Protein AF-A0A452J320-F1 (afdb_monomer)

Radius of gyration: 32.19 Å; Cα contacts (8 Å, |Δi|>4): 47; chains: 1; bounding box: 55×78×86 Å

Structure (mmCIF, N/CA/C/O backbone):
data_AF-A0A452J320-F1
#
_entry.id   AF-A0A452J320-F1
#
loop_
_atom_site.group_PDB
_atom_site.id
_atom_site.type_symbol
_atom_site.label_atom_id
_atom_site.label_alt_id
_atom_site.label_comp_id
_atom_site.label_asym_id
_atom_site.label_entity_id
_atom_site.label_seq_id
_atom_site.pdbx_PDB_ins_code
_atom_site.Cartn_x
_atom_site.Cartn_y
_atom_site.Cartn_z
_atom_site.occupancy
_atom_site.B_iso_or_equiv
_atom_site.auth_seq_id
_atom_site.auth_comp_id
_atom_site.auth_asym_id
_atom_site.auth_atom_id
_atom_site.pdbx_PDB_model_num
ATOM 1 N N . LEU A 1 1 ? -10.566 47.430 -45.069 1.00 51.72 1 LEU A N 1
ATOM 2 C CA . LEU A 1 1 ? -10.963 46.054 -44.698 1.00 51.72 1 LEU A CA 1
ATOM 3 C C . LEU A 1 1 ? -10.201 45.084 -45.594 1.00 51.72 1 LEU A C 1
ATOM 5 O O . LEU A 1 1 ? -10.628 44.879 -46.716 1.00 51.72 1 LEU A O 1
ATOM 9 N N . SER A 1 2 ? -9.069 44.558 -45.120 1.00 41.03 2 SER A N 1
ATOM 10 C CA . SER A 1 2 ? -8.363 43.416 -45.727 1.00 41.03 2 SER A CA 1
ATOM 11 C C . SER A 1 2 ? -7.674 42.642 -44.607 1.00 41.03 2 SER A C 1
ATOM 13 O O . SER A 1 2 ? -6.848 43.205 -43.891 1.00 41.03 2 SER A O 1
ATOM 15 N N . PHE A 1 3 ? -8.062 41.381 -44.424 1.00 43.03 3 PHE A N 1
ATOM 16 C CA . PHE A 1 3 ? -7.456 40.449 -43.472 1.00 43.03 3 PHE A CA 1
ATOM 17 C C . PHE A 1 3 ? -6.295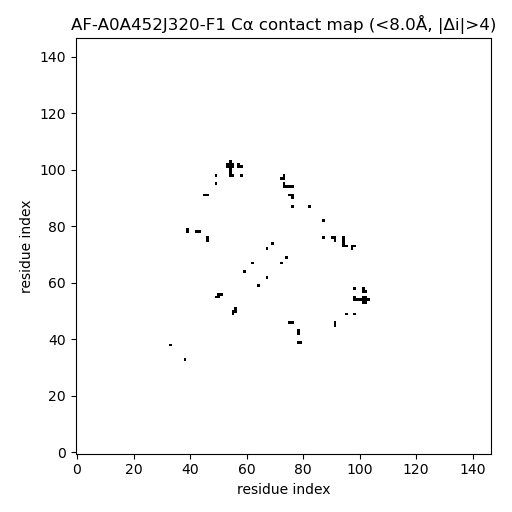 39.708 -44.162 1.00 43.03 3 PHE A C 1
ATOM 19 O O . PHE A 1 3 ? -6.478 39.257 -45.291 1.00 43.03 3 PHE A O 1
ATOM 26 N N . PRO A 1 4 ? -5.113 39.560 -43.535 1.00 53.66 4 PRO A N 1
ATOM 27 C CA . PRO A 1 4 ? -3.950 38.970 -44.184 1.00 53.66 4 PRO A CA 1
ATOM 28 C C . PRO A 1 4 ? -3.879 37.468 -43.884 1.00 53.66 4 PRO A C 1
ATOM 30 O O . PRO A 1 4 ? -3.293 37.064 -42.881 1.00 53.66 4 PRO A O 1
ATOM 33 N N . TRP A 1 5 ? -4.467 36.626 -44.734 1.00 57.16 5 TRP A N 1
ATOM 34 C CA . TRP A 1 5 ? -4.221 35.175 -44.677 1.00 57.16 5 TRP A CA 1
ATOM 35 C C . TRP A 1 5 ? -3.746 34.540 -45.987 1.00 57.16 5 TRP A C 1
ATOM 37 O O . TRP A 1 5 ? -3.511 33.336 -46.013 1.00 57.16 5 TRP A O 1
ATOM 47 N N . ASP A 1 6 ? -3.447 35.316 -47.026 1.00 52.16 6 ASP A N 1
ATOM 48 C CA . ASP A 1 6 ? -2.765 34.771 -48.202 1.00 52.16 6 ASP A CA 1
ATOM 49 C C . ASP A 1 6 ? -1.247 34.774 -48.011 1.00 52.16 6 ASP A C 1
ATOM 51 O O . ASP A 1 6 ? -0.551 35.759 -48.269 1.00 52.16 6 ASP A O 1
ATOM 55 N N . ARG A 1 7 ? -0.713 33.631 -47.567 1.00 57.22 7 ARG A N 1
ATOM 56 C CA . ARG A 1 7 ? 0.706 33.308 -47.742 1.00 57.22 7 ARG A CA 1
ATOM 57 C C . ARG A 1 7 ? 0.831 32.023 -48.564 1.00 57.22 7 ARG A C 1
ATOM 59 O O . ARG A 1 7 ? 0.305 30.994 -48.144 1.00 57.22 7 ARG A O 1
ATOM 66 N N . PRO A 1 8 ? 1.518 32.057 -49.720 1.00 54.44 8 PRO A N 1
ATOM 67 C CA . PRO A 1 8 ? 1.590 30.918 -50.623 1.00 54.44 8 PRO A CA 1
ATOM 68 C C . PRO A 1 8 ? 2.425 29.780 -50.025 1.00 54.44 8 PRO A C 1
ATOM 70 O O . PRO A 1 8 ? 3.441 30.010 -49.361 1.00 54.44 8 PRO A O 1
ATOM 73 N N . LEU A 1 9 ? 2.005 28.544 -50.307 1.00 57.12 9 LEU A N 1
ATOM 74 C CA . LEU A 1 9 ? 2.763 27.318 -50.062 1.00 57.12 9 LEU A CA 1
ATOM 75 C C . LEU A 1 9 ? 4.069 27.359 -50.867 1.00 57.12 9 LEU A C 1
ATOM 77 O O . LEU A 1 9 ? 4.121 26.957 -52.025 1.00 57.12 9 LEU A O 1
ATOM 81 N N . SER A 1 10 ? 5.141 27.856 -50.251 1.00 49.97 10 SER A N 1
ATOM 82 C CA . SER A 1 10 ? 6.493 27.668 -50.767 1.00 49.97 10 SER A CA 1
ATOM 83 C C . SER A 1 10 ? 6.980 26.287 -50.343 1.00 49.97 10 SER A C 1
ATOM 85 O O . SER A 1 10 ? 7.333 26.053 -49.185 1.00 49.97 10 SER A O 1
ATOM 87 N N . SER A 1 11 ? 6.983 25.367 -51.303 1.00 56.69 11 SER A N 1
ATOM 88 C CA . SER A 1 11 ? 7.709 24.104 -51.261 1.00 56.69 11 SER A CA 1
ATOM 89 C C . SER A 1 11 ? 9.206 24.388 -51.119 1.00 56.69 11 SER A C 1
ATOM 91 O O . SER A 1 11 ? 9.932 24.526 -52.105 1.00 56.69 11 SER A O 1
ATOM 93 N N . ARG A 1 12 ? 9.683 24.514 -49.880 1.00 51.91 12 ARG A N 1
ATOM 94 C CA . ARG A 1 12 ? 11.115 24.507 -49.591 1.00 51.91 12 ARG A CA 1
ATOM 95 C C . ARG A 1 12 ? 11.588 23.063 -49.538 1.00 51.91 12 ARG A C 1
ATOM 97 O O . ARG A 1 12 ? 11.373 22.360 -48.554 1.00 51.91 12 ARG A O 1
ATOM 104 N N . SER A 1 13 ? 12.226 22.649 -50.625 1.00 55.50 13 SER A N 1
ATOM 105 C CA . SER A 1 13 ? 13.069 21.463 -50.704 1.00 55.50 13 SER A CA 1
ATOM 106 C C . SER A 1 13 ? 14.034 21.451 -49.517 1.00 55.50 13 SER A C 1
ATOM 108 O O . SER A 1 13 ? 14.820 22.381 -49.328 1.00 55.50 13 SER A O 1
ATOM 110 N N . PHE A 1 14 ? 13.924 20.424 -48.678 1.00 51.84 14 PHE A N 1
ATOM 111 C CA . PHE A 1 14 ? 14.798 20.206 -47.532 1.00 51.84 14 PHE A CA 1
ATOM 112 C C . PHE A 1 14 ? 16.191 19.812 -48.047 1.00 51.84 14 PHE A C 1
ATOM 114 O O . PHE A 1 14 ? 16.370 18.722 -48.585 1.00 51.84 14 PHE A O 1
ATOM 121 N N . SER A 1 15 ? 17.177 20.698 -47.906 1.00 51.97 15 SER A N 1
ATOM 122 C CA . SER A 1 15 ? 18.586 20.382 -48.167 1.00 51.97 15 SER A CA 1
ATOM 123 C C . SER A 1 15 ? 19.130 19.449 -47.070 1.00 51.97 15 SER A C 1
ATOM 125 O O . SER A 1 15 ? 19.045 19.813 -45.893 1.00 51.97 15 SER A O 1
ATOM 127 N N . PRO A 1 16 ? 19.730 18.284 -47.386 1.00 56.00 16 PRO A N 1
ATOM 128 C CA . PRO A 1 16 ? 20.411 17.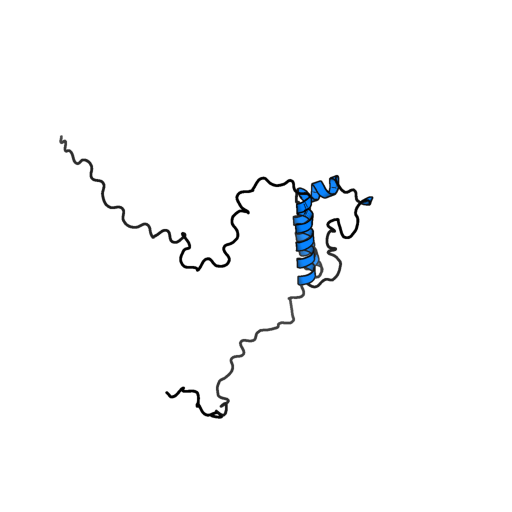463 -46.393 1.00 56.00 16 PRO A CA 1
ATOM 129 C C . PRO A 1 16 ? 21.815 18.040 -46.178 1.00 56.00 16 PRO A C 1
ATOM 131 O O . PRO A 1 16 ? 22.737 17.765 -46.938 1.00 56.00 16 PRO A O 1
ATOM 134 N N . GLY A 1 17 ? 21.964 18.907 -45.176 1.00 58.34 17 GLY A N 1
ATOM 135 C CA . GLY A 1 17 ? 23.232 19.602 -44.913 1.00 58.34 17 GLY A CA 1
ATOM 136 C C . GLY A 1 17 ? 23.511 19.915 -43.445 1.00 58.34 17 GLY A C 1
ATOM 137 O O . GLY A 1 17 ? 24.388 20.720 -43.151 1.00 58.34 17 GLY A O 1
ATOM 138 N N . VAL A 1 18 ? 22.781 19.298 -42.513 1.00 59.62 18 VAL A N 1
ATOM 139 C CA . VAL A 1 18 ? 23.061 19.393 -41.076 1.00 59.62 18 VAL A CA 1
ATOM 140 C C . VAL A 1 18 ? 23.254 17.978 -40.559 1.00 59.62 18 VAL A C 1
ATOM 142 O O . VAL A 1 18 ? 22.322 17.176 -40.583 1.00 59.62 18 VAL A O 1
ATOM 145 N N . ASN A 1 19 ? 24.465 17.670 -40.093 1.00 56.56 19 ASN A N 1
ATOM 146 C CA . ASN A 1 19 ? 24.717 16.460 -39.322 1.00 56.56 19 ASN A CA 1
ATOM 147 C C . ASN A 1 19 ? 23.800 16.490 -38.100 1.00 56.56 19 ASN A C 1
ATOM 149 O O . ASN A 1 19 ? 24.019 17.262 -37.165 1.00 56.56 19 ASN A O 1
ATOM 153 N N . MET A 1 20 ? 22.763 15.654 -38.107 1.00 56.03 20 MET A N 1
ATOM 154 C CA . MET A 1 20 ? 22.029 15.344 -36.893 1.00 56.03 20 MET A CA 1
ATOM 155 C C . MET A 1 20 ? 23.019 14.645 -35.967 1.00 56.03 20 MET A C 1
ATOM 157 O O . MET A 1 20 ? 23.297 13.455 -36.119 1.00 56.03 20 MET A O 1
ATOM 161 N N . VAL A 1 21 ? 23.584 15.392 -35.018 1.00 55.12 21 VAL A N 1
ATOM 162 C CA . VAL A 1 21 ? 24.178 14.786 -33.832 1.00 55.12 21 VAL A CA 1
ATOM 163 C C . VAL A 1 21 ? 23.064 13.957 -33.217 1.00 55.12 21 VAL A C 1
ATOM 165 O O . VAL A 1 21 ? 22.089 14.470 -32.668 1.00 55.12 21 VAL A O 1
ATOM 168 N N . SER A 1 22 ? 23.186 12.647 -33.393 1.00 54.84 22 SER A N 1
ATOM 169 C CA . SER A 1 22 ? 22.411 11.681 -32.650 1.00 54.84 22 SER A CA 1
ATOM 170 C C . SER A 1 22 ? 22.809 11.884 -31.198 1.00 54.84 22 SER A C 1
ATOM 172 O O . SER A 1 22 ? 23.808 11.331 -30.741 1.00 54.84 22 SER A O 1
ATOM 174 N N . VAL A 1 23 ? 22.050 12.699 -30.460 1.00 55.59 23 VAL A N 1
ATOM 175 C CA . VAL A 1 23 ? 22.020 12.577 -29.006 1.00 55.59 23 VAL A CA 1
ATOM 176 C C . VAL A 1 23 ? 21.361 11.228 -28.793 1.00 55.59 23 VAL A C 1
ATOM 178 O O . VAL A 1 23 ? 20.138 11.112 -28.769 1.00 55.59 23 VAL A O 1
ATOM 181 N N . GLY A 1 24 ? 22.179 10.177 -28.828 1.00 50.78 24 GLY A N 1
ATOM 182 C CA . GLY A 1 24 ? 21.734 8.819 -28.643 1.00 50.78 24 GLY A CA 1
ATOM 183 C C . GLY A 1 24 ? 20.988 8.795 -27.327 1.00 50.78 24 GLY A C 1
ATOM 184 O O . GLY A 1 24 ? 21.599 8.825 -26.260 1.00 50.78 24 GLY A O 1
ATOM 185 N N . ILE A 1 25 ? 19.659 8.740 -27.397 1.00 56.66 25 ILE A N 1
ATOM 186 C CA . ILE A 1 25 ? 18.847 8.227 -26.309 1.00 56.66 25 ILE A CA 1
ATOM 187 C C . ILE A 1 25 ? 19.228 6.754 -26.288 1.00 56.66 25 ILE A C 1
ATOM 189 O O . ILE A 1 25 ? 18.606 5.921 -26.946 1.00 56.66 25 ILE A O 1
ATOM 193 N N . GLY A 1 26 ? 20.367 6.475 -25.654 1.00 46.44 26 GLY A N 1
ATOM 194 C CA . GLY A 1 26 ? 20.959 5.166 -25.535 1.00 46.44 26 GLY A CA 1
ATOM 195 C C . GLY A 1 26 ? 19.973 4.312 -24.775 1.00 46.44 26 GLY A C 1
ATOM 196 O O . GLY A 1 26 ? 20.030 4.209 -23.552 1.00 46.44 26 GLY A O 1
ATOM 197 N N . THR A 1 27 ? 19.059 3.688 -25.505 1.00 56.56 27 THR A N 1
ATOM 198 C CA . THR A 1 27 ? 18.314 2.528 -25.059 1.00 56.56 27 THR A CA 1
ATOM 199 C C . THR A 1 27 ? 19.333 1.408 -24.974 1.00 56.56 27 THR A C 1
ATOM 201 O O . THR A 1 27 ? 19.384 0.520 -25.807 1.00 56.56 27 THR A O 1
ATOM 204 N N . ARG A 1 28 ? 20.203 1.479 -23.960 1.00 58.00 28 ARG A N 1
ATOM 205 C CA . ARG A 1 28 ? 20.974 0.338 -23.489 1.00 58.00 28 ARG A CA 1
ATOM 206 C C . ARG A 1 28 ? 19.935 -0.649 -22.958 1.00 58.00 28 ARG A C 1
ATOM 208 O O . ARG A 1 28 ? 19.419 -0.425 -21.857 1.00 58.00 28 ARG A O 1
ATOM 215 N N . PRO A 1 29 ? 19.596 -1.734 -23.673 1.00 57.12 29 PRO A N 1
ATOM 216 C CA . PRO A 1 29 ? 18.698 -2.747 -23.155 1.00 57.12 29 PRO A CA 1
ATOM 217 C C . PRO A 1 29 ? 19.572 -3.672 -22.304 1.00 57.12 29 PRO A C 1
ATOM 219 O O . PRO A 1 29 ? 19.920 -4.767 -22.718 1.00 57.12 29 PRO A O 1
ATOM 222 N N . GLY A 1 30 ? 20.061 -3.167 -21.167 1.00 52.38 30 GLY A N 1
ATOM 223 C CA . GLY A 1 30 ? 21.176 -3.811 -20.464 1.00 52.38 30 GLY A CA 1
ATOM 224 C C . GLY A 1 30 ? 20.958 -4.050 -18.980 1.00 52.38 30 GLY A C 1
ATOM 225 O O . GLY A 1 30 ? 21.182 -5.156 -18.507 1.00 52.38 30 GLY A O 1
ATOM 226 N N . LEU A 1 31 ? 20.527 -3.038 -18.221 1.00 53.97 31 LEU A N 1
ATOM 227 C CA . LEU A 1 31 ? 20.591 -3.101 -16.750 1.00 53.97 31 LEU A CA 1
ATOM 228 C C . LEU A 1 31 ? 19.345 -2.571 -16.014 1.00 53.97 31 LEU A C 1
ATOM 230 O O . LEU A 1 31 ? 19.371 -2.400 -14.802 1.00 53.97 31 LEU A O 1
ATOM 234 N N . ALA A 1 32 ? 18.226 -2.337 -16.705 1.00 51.09 32 ALA A N 1
ATOM 235 C CA . ALA A 1 32 ? 17.007 -1.800 -16.079 1.00 51.09 32 ALA A CA 1
ATOM 236 C C . ALA A 1 32 ? 15.918 -2.851 -15.787 1.00 51.09 32 ALA A C 1
ATOM 238 O O . ALA A 1 32 ? 14.792 -2.502 -15.431 1.00 51.09 32 ALA A O 1
ATOM 239 N N . ARG A 1 33 ? 16.228 -4.149 -15.900 1.00 57.75 33 ARG A N 1
ATOM 240 C CA . ARG A 1 33 ? 15.400 -5.195 -15.289 1.00 57.75 33 ARG A CA 1
ATOM 241 C C . ARG A 1 33 ? 15.842 -5.308 -13.839 1.00 57.75 33 ARG A C 1
ATOM 243 O O . ARG A 1 33 ? 16.691 -6.136 -13.534 1.00 57.75 33 ARG A O 1
ATOM 250 N N . GLY A 1 34 ? 15.330 -4.434 -12.967 1.00 59.69 34 GLY A N 1
ATOM 251 C CA . GLY A 1 34 ? 15.489 -4.630 -11.524 1.00 59.69 34 GLY A CA 1
ATOM 252 C C . GLY A 1 34 ? 15.184 -6.095 -11.225 1.00 59.69 34 GLY A C 1
ATOM 253 O O . GLY A 1 34 ? 14.142 -6.590 -11.660 1.00 59.69 34 GLY A O 1
ATOM 254 N N . THR A 1 35 ? 16.135 -6.803 -10.615 1.00 74.75 35 THR A N 1
ATOM 255 C CA . THR A 1 35 ? 15.983 -8.230 -10.326 1.00 74.75 35 THR A CA 1
ATOM 256 C C . THR A 1 35 ? 14.671 -8.444 -9.584 1.00 74.75 35 THR A C 1
ATOM 258 O O . THR A 1 35 ? 14.231 -7.562 -8.834 1.00 74.75 35 THR A O 1
ATOM 261 N N . ASP A 1 36 ? 14.027 -9.592 -9.789 1.00 84.81 36 ASP A N 1
ATOM 262 C CA . ASP A 1 36 ? 12.746 -9.876 -9.137 1.00 84.81 36 ASP A CA 1
ATOM 263 C C . ASP A 1 36 ? 12.831 -9.661 -7.616 1.00 84.81 36 ASP A C 1
ATOM 265 O O . ASP A 1 36 ? 11.914 -9.090 -7.028 1.00 84.81 36 ASP A O 1
ATOM 269 N N . GLU A 1 37 ? 13.988 -9.947 -7.014 1.00 91.50 37 GLU A N 1
ATOM 270 C CA . GLU A 1 37 ? 14.282 -9.651 -5.612 1.00 91.50 37 GLU A CA 1
ATOM 271 C C . GLU A 1 37 ? 14.226 -8.149 -5.281 1.00 91.50 37 GLU A C 1
ATOM 273 O O . GLU A 1 37 ? 13.483 -7.740 -4.392 1.00 91.50 37 GLU A O 1
ATOM 278 N N . THR A 1 38 ? 14.921 -7.279 -6.025 1.00 91.25 38 THR A N 1
ATOM 279 C CA . THR A 1 38 ? 14.869 -5.819 -5.781 1.00 91.25 38 THR A CA 1
ATOM 280 C C . THR A 1 38 ? 13.449 -5.256 -5.900 1.00 91.25 38 THR A C 1
ATOM 282 O O . THR A 1 38 ? 13.060 -4.345 -5.160 1.00 91.25 38 THR A O 1
ATOM 285 N N . ILE A 1 39 ? 12.638 -5.818 -6.804 1.00 91.75 39 ILE A N 1
ATOM 286 C CA . ILE A 1 39 ? 11.227 -5.457 -6.943 1.00 91.75 39 ILE A CA 1
ATOM 287 C C . ILE A 1 39 ? 10.455 -5.902 -5.701 1.00 91.75 39 ILE A C 1
ATOM 289 O O . ILE A 1 39 ? 9.708 -5.094 -5.145 1.00 91.75 39 ILE A O 1
ATOM 293 N N . LEU A 1 40 ? 10.634 -7.144 -5.248 1.00 94.44 40 LEU A N 1
ATOM 294 C CA . LEU A 1 40 ? 9.978 -7.679 -4.054 1.00 94.44 40 LEU A CA 1
ATOM 295 C C . LEU A 1 40 ? 10.342 -6.892 -2.795 1.00 94.44 40 LEU A C 1
ATOM 297 O O . LEU A 1 40 ? 9.436 -6.555 -2.033 1.00 94.44 40 LEU A O 1
ATOM 301 N N . GLN A 1 41 ? 11.610 -6.521 -2.619 1.00 95.62 41 GLN A N 1
ATOM 302 C CA . GLN A 1 41 ? 12.076 -5.698 -1.501 1.00 95.62 41 GLN A CA 1
ATOM 303 C C . GLN A 1 41 ? 11.398 -4.324 -1.491 1.00 95.62 41 GLN A C 1
ATOM 305 O O . GLN A 1 41 ? 10.816 -3.904 -0.489 1.00 95.62 41 GLN A O 1
ATOM 310 N N . ARG A 1 42 ? 11.357 -3.639 -2.642 1.00 95.69 42 ARG A N 1
ATOM 311 C CA . ARG A 1 42 ? 10.656 -2.350 -2.759 1.00 95.69 42 ARG A CA 1
ATOM 312 C C . ARG A 1 42 ? 9.158 -2.481 -2.470 1.00 95.69 42 ARG A C 1
ATOM 314 O O . ARG A 1 42 ? 8.579 -1.617 -1.814 1.00 95.69 42 ARG A O 1
ATOM 321 N N . ARG A 1 43 ? 8.520 -3.537 -2.984 1.00 96.25 43 ARG A N 1
ATOM 322 C CA . ARG A 1 43 ? 7.094 -3.820 -2.754 1.00 96.25 43 ARG A CA 1
ATOM 323 C C . ARG A 1 43 ? 6.812 -4.108 -1.284 1.00 96.25 43 ARG A C 1
ATOM 325 O O . ARG A 1 43 ? 5.835 -3.591 -0.753 1.00 96.25 43 ARG A O 1
ATOM 332 N N . GLN A 1 44 ? 7.672 -4.887 -0.634 1.00 96.50 44 GLN A N 1
ATOM 333 C CA . GLN A 1 44 ? 7.572 -5.198 0.787 1.00 96.50 44 GLN A CA 1
ATOM 334 C C . GLN A 1 44 ? 7.657 -3.923 1.624 1.00 96.50 44 GLN A C 1
ATOM 336 O O . GLN A 1 44 ? 6.729 -3.648 2.371 1.00 96.50 44 GLN A O 1
ATOM 341 N N . LYS A 1 45 ? 8.656 -3.071 1.377 1.00 96.94 45 LYS A N 1
ATOM 342 C CA . LYS A 1 45 ? 8.801 -1.778 2.059 1.00 96.94 45 LYS A CA 1
ATOM 343 C C . LYS A 1 45 ? 7.547 -0.899 1.954 1.00 96.94 45 LYS A C 1
ATOM 345 O O . LYS A 1 45 ? 7.143 -0.261 2.919 1.00 96.94 45 LYS A O 1
ATOM 350 N N . GLN A 1 46 ? 6.885 -0.884 0.795 1.00 96.88 46 GLN A N 1
ATOM 351 C CA . GLN A 1 46 ? 5.618 -0.160 0.624 1.00 96.88 46 GLN A CA 1
ATOM 352 C C . GLN A 1 46 ? 4.445 -0.784 1.392 1.00 96.88 46 GLN A C 1
ATOM 354 O O . GLN A 1 46 ? 3.571 -0.052 1.857 1.00 96.88 46 GLN A O 1
ATOM 359 N N . ILE A 1 47 ? 4.413 -2.114 1.517 1.00 97.06 47 ILE A N 1
ATOM 360 C CA . ILE A 1 47 ? 3.457 -2.804 2.387 1.00 97.06 47 ILE A CA 1
ATOM 361 C C . ILE A 1 47 ? 3.743 -2.446 3.846 1.00 97.06 47 ILE A C 1
ATOM 363 O O . ILE A 1 47 ? 2.812 -2.116 4.572 1.00 97.06 47 ILE A O 1
ATOM 367 N N . ASP A 1 48 ? 5.004 -2.461 4.268 1.00 96.94 48 ASP A N 1
ATOM 368 C CA . ASP A 1 48 ? 5.394 -2.178 5.651 1.00 96.94 48 ASP A CA 1
ATOM 369 C C . ASP A 1 48 ? 4.971 -0.770 6.069 1.00 96.94 48 ASP A C 1
ATOM 371 O O . ASP A 1 48 ? 4.387 -0.598 7.135 1.00 96.94 48 ASP A O 1
ATOM 375 N N . TYR A 1 49 ? 5.120 0.219 5.182 1.00 95.06 49 TYR A N 1
ATOM 376 C CA . TYR A 1 49 ? 4.609 1.571 5.421 1.00 95.06 49 TYR A CA 1
ATOM 377 C C . TYR A 1 49 ? 3.100 1.642 5.644 1.00 95.06 49 TYR A C 1
ATOM 379 O O . TYR A 1 49 ? 2.649 2.468 6.426 1.00 95.06 49 TYR A O 1
ATOM 387 N N . GLY A 1 50 ? 2.311 0.807 4.965 1.00 94.38 50 GLY A N 1
ATOM 388 C CA . GLY A 1 50 ? 0.869 0.747 5.211 1.00 94.38 50 GLY A CA 1
ATOM 389 C C . GLY A 1 50 ? 0.511 -0.052 6.462 1.00 94.38 50 GLY A C 1
ATOM 390 O O . GLY A 1 50 ? -0.480 0.249 7.107 1.00 94.38 50 GLY A O 1
ATOM 391 N N . LYS A 1 51 ? 1.307 -1.063 6.822 1.00 94.50 51 LYS A N 1
ATOM 392 C CA . LYS A 1 51 ? 1.062 -1.887 8.015 1.00 94.50 51 LYS A CA 1
ATOM 393 C C . LYS A 1 51 ? 1.479 -1.212 9.317 1.00 94.50 51 LYS A C 1
ATOM 395 O O . LYS A 1 51 ? 0.953 -1.566 10.364 1.00 94.50 51 LYS A O 1
ATOM 400 N N . ASN A 1 52 ? 2.417 -0.272 9.249 1.00 93.88 52 ASN A N 1
ATOM 401 C CA . ASN A 1 52 ? 2.888 0.491 10.400 1.00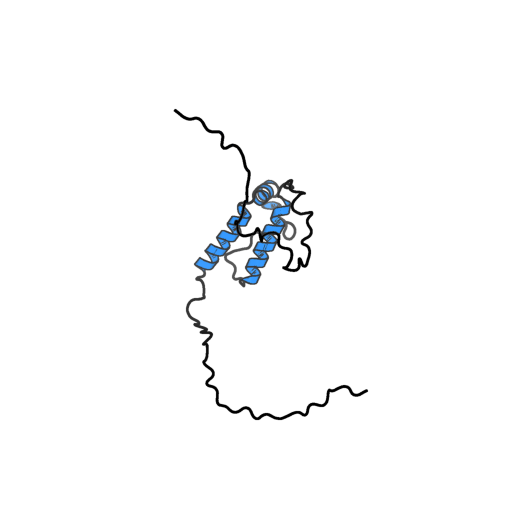 93.88 52 ASN A CA 1
ATOM 402 C C . ASN A 1 52 ? 1.973 1.684 10.754 1.00 93.88 52 ASN A C 1
ATOM 404 O O . ASN A 1 52 ? 2.381 2.570 11.496 1.00 93.88 52 ASN A O 1
ATOM 408 N N . THR A 1 53 ? 0.759 1.760 10.198 1.00 92.25 53 THR A N 1
ATOM 409 C CA . THR A 1 53 ? -0.216 2.797 10.562 1.00 92.25 53 THR A CA 1
ATOM 410 C C . THR A 1 53 ? -1.119 2.325 11.702 1.00 92.25 53 THR A C 1
ATOM 412 O O . THR A 1 53 ? -1.422 1.134 11.817 1.00 92.25 53 THR A O 1
ATOM 415 N N . VAL A 1 54 ? -1.591 3.265 12.527 1.00 91.12 54 VAL A N 1
ATOM 416 C CA . VAL A 1 54 ? -2.547 2.993 13.618 1.00 91.12 54 VAL A CA 1
ATOM 417 C C . VAL A 1 54 ? -3.838 2.376 13.065 1.00 91.12 54 VAL A C 1
ATOM 419 O O . VAL A 1 54 ? -4.324 1.376 13.587 1.00 91.12 54 VAL A O 1
ATOM 422 N N . GLY A 1 55 ? -4.332 2.870 11.932 1.00 90.62 55 GLY A N 1
ATOM 423 C CA . GLY A 1 55 ? -5.533 2.362 11.276 1.00 90.62 55 GLY A CA 1
ATOM 424 C C . GLY A 1 55 ? -5.403 0.915 10.822 1.00 90.62 55 GLY A C 1
ATOM 425 O O . GLY A 1 55 ? -6.373 0.164 10.888 1.00 90.62 55 GLY A O 1
ATOM 426 N N . TYR A 1 56 ? -4.202 0.458 10.444 1.00 92.19 56 TYR A N 1
ATOM 427 C CA . TYR A 1 56 ? -3.986 -0.963 10.163 1.00 92.19 56 TYR A CA 1
ATOM 428 C C . TYR A 1 56 ? -4.082 -1.820 11.431 1.00 92.19 56 TYR A C 1
ATOM 430 O O . TYR A 1 56 ? -4.641 -2.917 11.385 1.00 92.19 56 TYR A O 1
ATOM 438 N N . GLN A 1 57 ? -3.581 -1.330 12.567 1.00 92.06 57 GLN A N 1
ATOM 439 C CA . GLN A 1 57 ? -3.677 -2.030 13.852 1.00 92.06 57 GLN A CA 1
ATOM 440 C C . GLN A 1 57 ? -5.137 -2.135 14.314 1.00 92.06 57 GLN A C 1
ATOM 442 O O . GLN A 1 57 ? -5.602 -3.235 14.616 1.00 92.06 57 GLN A O 1
ATOM 447 N N . HIS A 1 58 ? -5.888 -1.031 14.265 1.00 90.38 58 HIS A N 1
ATOM 448 C CA . HIS A 1 58 ? -7.322 -1.020 14.564 1.00 90.38 58 HIS A CA 1
ATOM 449 C C . HIS A 1 58 ? -8.117 -1.919 13.617 1.00 90.38 58 HIS A C 1
ATOM 451 O O . HIS A 1 58 ? -8.971 -2.681 14.064 1.00 90.38 58 HIS A O 1
ATOM 457 N N . PHE A 1 59 ? -7.799 -1.907 12.320 1.00 89.88 59 PHE A N 1
ATOM 458 C CA . PHE A 1 59 ? -8.417 -2.808 11.350 1.00 89.88 59 PHE A CA 1
ATOM 459 C C . PHE A 1 59 ? -8.216 -4.285 11.727 1.00 89.88 59 PHE A C 1
ATOM 461 O O . PHE A 1 59 ? -9.150 -5.081 11.624 1.00 89.88 59 PHE A O 1
ATOM 468 N N . LEU A 1 60 ? -7.019 -4.671 12.186 1.00 90.88 60 LEU A N 1
ATOM 469 C CA . LEU A 1 60 ? -6.759 -6.044 12.629 1.00 90.88 60 LEU A CA 1
ATOM 470 C C . LEU A 1 60 ? -7.559 -6.427 13.880 1.00 90.88 60 LEU A C 1
ATOM 472 O O . LEU A 1 60 ? -7.977 -7.580 13.974 1.00 90.88 60 LEU A O 1
ATOM 476 N N . GLN A 1 61 ? -7.754 -5.487 14.808 1.00 89.50 61 GLN A N 1
ATOM 477 C CA . GLN A 1 61 ? -8.509 -5.697 16.047 1.00 89.50 61 GLN A CA 1
ATOM 478 C C . GLN A 1 61 ? -10.021 -5.773 15.795 1.00 89.50 61 GLN A C 1
ATOM 480 O O . GLN A 1 61 ? -10.684 -6.660 16.321 1.00 89.50 61 GLN A O 1
ATOM 485 N N . GLN A 1 62 ? -10.561 -4.875 14.966 1.00 87.00 62 GLN A N 1
ATOM 486 C CA . GLN A 1 62 ? -11.998 -4.787 14.686 1.00 87.00 62 GLN A CA 1
ATOM 487 C C . GLN A 1 62 ? -12.478 -5.845 13.688 1.00 87.00 62 GLN A C 1
ATOM 489 O O . GLN A 1 62 ? -13.625 -6.279 13.761 1.00 87.00 62 GLN A O 1
ATOM 494 N N . VAL A 1 63 ? -11.623 -6.263 12.744 1.00 87.81 63 VAL A N 1
ATOM 495 C CA . VAL A 1 63 ? -11.994 -7.203 11.675 1.00 87.81 63 VAL A CA 1
ATOM 496 C C . VAL A 1 63 ? -11.122 -8.470 11.731 1.00 87.81 63 VAL A C 1
ATOM 498 O O . VAL A 1 63 ? -10.068 -8.561 11.065 1.00 87.81 63 VAL A O 1
ATOM 501 N N . PRO A 1 64 ? -11.572 -9.500 12.481 1.00 87.62 64 PRO A N 1
ATOM 502 C CA . PRO A 1 64 ? -10.952 -10.820 12.494 1.00 87.62 64 PRO A CA 1
ATOM 503 C C . PRO A 1 64 ? -10.822 -11.392 11.082 1.00 87.62 64 PRO A C 1
ATOM 505 O O . PRO A 1 64 ? -11.652 -11.133 10.212 1.00 87.62 64 PRO A O 1
ATOM 508 N N . LYS 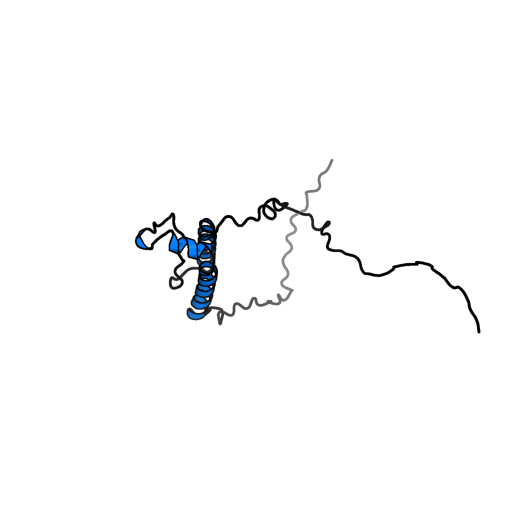A 1 65 ? -9.793 -12.213 10.836 1.00 83.44 65 LYS A N 1
ATOM 509 C CA . LYS A 1 65 ? -9.507 -12.762 9.495 1.00 83.44 65 LYS A CA 1
ATOM 510 C C . LYS A 1 65 ? -10.709 -13.465 8.852 1.00 83.44 65 LYS A C 1
ATOM 512 O O . LYS A 1 65 ? -10.888 -13.321 7.648 1.00 83.44 65 LYS A O 1
ATOM 517 N N . ALA A 1 66 ? -11.512 -14.175 9.642 1.00 83.56 66 ALA A N 1
ATOM 518 C CA . ALA A 1 66 ? -12.677 -14.917 9.163 1.00 83.56 66 ALA A CA 1
ATOM 519 C C . ALA A 1 66 ? -13.835 -14.010 8.705 1.00 83.56 66 ALA A C 1
ATOM 521 O O . ALA A 1 66 ? -14.601 -14.397 7.832 1.00 83.56 66 ALA A O 1
ATOM 522 N N . ALA A 1 67 ? -13.936 -12.793 9.246 1.00 83.12 67 ALA A N 1
ATOM 523 C CA . ALA A 1 67 ? -15.004 -11.842 8.932 1.00 83.12 67 ALA A CA 1
ATOM 524 C C . ALA A 1 67 ? -14.671 -10.922 7.740 1.00 83.12 67 ALA A C 1
ATOM 526 O O . ALA A 1 67 ? -15.474 -10.074 7.362 1.00 83.12 67 ALA A O 1
ATOM 527 N N . ARG A 1 68 ? -13.480 -11.054 7.137 1.00 89.12 68 ARG A N 1
ATOM 528 C CA . ARG A 1 68 ? -13.023 -10.156 6.065 1.00 89.12 68 ARG A CA 1
ATOM 529 C C . ARG A 1 68 ? -13.718 -10.469 4.746 1.00 89.12 68 ARG A C 1
ATOM 531 O O . ARG A 1 68 ? -13.318 -11.371 4.017 1.00 89.12 68 ARG A O 1
ATOM 538 N N . GLN A 1 69 ? -14.696 -9.646 4.404 1.00 84.44 69 GLN A N 1
ATOM 539 C CA . GLN A 1 69 ? -15.365 -9.647 3.107 1.00 84.44 69 GLN A CA 1
ATOM 540 C C . GLN A 1 69 ? -14.572 -8.919 1.995 1.00 84.44 69 GLN A C 1
ATOM 542 O O . GLN A 1 69 ? -14.060 -7.808 2.202 1.00 84.44 69 GLN A O 1
ATOM 547 N N . PRO A 1 70 ? -14.474 -9.507 0.787 1.00 81.75 70 PRO A N 1
ATOM 548 C CA . PRO A 1 70 ? -13.899 -8.837 -0.374 1.00 81.75 70 PRO A CA 1
ATOM 549 C C . PRO A 1 70 ? -14.797 -7.675 -0.828 1.00 81.75 70 PRO A C 1
ATOM 551 O O . PRO A 1 70 ? -16.012 -7.805 -0.878 1.00 81.75 70 PRO A O 1
ATOM 554 N N . GLY A 1 71 ? -14.193 -6.538 -1.176 1.00 80.94 71 GLY A N 1
ATOM 555 C CA . GLY A 1 71 ? -14.904 -5.344 -1.660 1.00 80.94 71 GLY A CA 1
ATOM 556 C C . GLY A 1 71 ? -15.122 -4.271 -0.593 1.00 80.94 71 GLY A C 1
ATOM 557 O O . GLY A 1 71 ? -15.051 -3.091 -0.917 1.00 80.94 71 GLY A O 1
ATOM 558 N N . ILE A 1 72 ? -15.278 -4.667 0.673 1.00 82.44 72 ILE A N 1
ATOM 559 C CA . ILE A 1 72 ? -15.456 -3.735 1.799 1.00 82.44 72 ILE A CA 1
ATOM 560 C C . ILE A 1 72 ? -14.131 -3.518 2.537 1.00 82.44 72 ILE A C 1
ATOM 562 O O . ILE A 1 72 ? -13.747 -2.386 2.826 1.00 82.44 72 ILE A O 1
ATOM 566 N N . HIS A 1 73 ? -13.394 -4.597 2.820 1.00 87.94 73 HIS A N 1
ATOM 567 C CA . HIS A 1 73 ? -12.186 -4.504 3.638 1.00 87.94 73 HIS A CA 1
ATOM 568 C C . HIS A 1 73 ? -10.905 -4.314 2.811 1.00 87.94 73 HIS A C 1
ATOM 570 O O . HIS A 1 73 ? -10.730 -4.950 1.762 1.00 87.94 73 HIS A O 1
ATOM 576 N N . PRO A 1 74 ? -9.952 -3.497 3.302 1.00 90.62 74 PRO A N 1
ATOM 577 C CA . PRO A 1 74 ? -8.675 -3.266 2.652 1.00 90.62 74 PRO A CA 1
ATOM 578 C C . PRO A 1 74 ? -7.879 -4.566 2.595 1.00 90.62 74 PRO A C 1
ATOM 580 O O . PRO A 1 74 ? -7.519 -5.162 3.611 1.00 90.62 74 PRO A O 1
ATOM 583 N N . ARG A 1 75 ? -7.549 -4.992 1.377 1.00 90.44 75 ARG A N 1
ATOM 584 C CA . ARG A 1 75 ? -6.734 -6.181 1.140 1.00 90.44 75 ARG A CA 1
ATOM 585 C C . ARG A 1 75 ? -5.324 -5.788 0.737 1.00 90.44 75 ARG A C 1
ATOM 587 O O . ARG A 1 75 ? -5.123 -5.075 -0.242 1.00 90.44 75 ARG A O 1
ATOM 594 N N . THR A 1 76 ? -4.349 -6.310 1.472 1.00 93.62 76 THR A N 1
ATOM 595 C CA . THR A 1 76 ? -2.932 -6.087 1.186 1.00 93.62 76 THR A CA 1
ATOM 596 C C . THR A 1 76 ? -2.583 -6.607 -0.216 1.00 93.62 76 THR A C 1
ATOM 598 O O . THR A 1 76 ? -2.848 -7.780 -0.510 1.00 93.62 76 THR A O 1
ATOM 601 N N . PRO A 1 77 ? -1.980 -5.779 -1.089 1.00 93.88 77 PRO A N 1
ATOM 602 C CA . PRO A 1 77 ? -1.543 -6.212 -2.412 1.00 93.88 77 PRO A CA 1
ATOM 603 C C . PRO A 1 77 ? -0.521 -7.355 -2.329 1.00 93.88 77 PRO A C 1
ATOM 605 O O . PRO A 1 77 ? 0.405 -7.327 -1.518 1.00 93.88 77 PRO A O 1
ATOM 608 N N . ASN A 1 78 ? -0.661 -8.370 -3.184 1.00 94.19 78 ASN A N 1
ATOM 609 C CA . ASN A 1 78 ? 0.256 -9.513 -3.197 1.00 94.19 78 ASN A CA 1
ATOM 610 C C . ASN A 1 78 ? 1.566 -9.155 -3.923 1.00 94.19 78 ASN A C 1
ATOM 612 O O . ASN A 1 78 ? 1.574 -9.022 -5.147 1.00 94.19 78 ASN A O 1
ATOM 616 N N . LYS A 1 79 ? 2.681 -9.044 -3.188 1.00 92.88 79 LYS A N 1
ATOM 617 C CA . LYS A 1 79 ? 3.991 -8.676 -3.754 1.00 92.88 79 LYS A CA 1
ATOM 618 C C . LYS A 1 79 ? 4.562 -9.690 -4.754 1.00 92.88 79 LYS A C 1
ATOM 620 O O . LYS A 1 79 ? 5.287 -9.265 -5.650 1.00 92.88 79 LYS A O 1
ATOM 625 N N . TYR A 1 80 ? 4.213 -10.974 -4.641 1.00 91.81 80 TYR A N 1
ATOM 626 C CA . TYR A 1 80 ? 4.753 -12.060 -5.473 1.00 91.81 80 TYR A CA 1
ATOM 627 C C . TYR A 1 80 ? 4.113 -12.135 -6.860 1.00 91.81 80 TYR A C 1
ATOM 629 O O . TYR A 1 80 ? 4.702 -12.669 -7.797 1.00 91.81 80 TYR A O 1
ATOM 637 N N . LYS A 1 81 ? 2.910 -11.573 -7.025 1.00 92.81 81 LYS A N 1
ATOM 638 C CA . LYS A 1 81 ? 2.229 -11.572 -8.319 1.00 92.81 81 LYS A CA 1
ATOM 639 C C . LYS A 1 81 ? 2.898 -10.582 -9.276 1.00 92.81 81 LYS A C 1
ATOM 641 O O . LYS A 1 81 ? 3.247 -9.454 -8.907 1.00 92.81 81 LYS A O 1
ATOM 646 N N . LYS A 1 82 ? 3.074 -10.990 -10.534 1.00 92.38 82 LYS A N 1
ATOM 647 C CA . LYS A 1 82 ? 3.576 -10.105 -11.589 1.00 92.38 82 LYS A CA 1
ATOM 648 C C . LYS A 1 82 ? 2.513 -9.039 -11.879 1.00 92.38 82 LYS A C 1
ATOM 650 O O . LYS A 1 82 ? 1.359 -9.343 -12.161 1.00 92.38 82 LYS A O 1
ATOM 655 N N . TYR A 1 83 ? 2.925 -7.781 -11.772 1.00 92.75 83 TYR A N 1
ATOM 656 C CA . TYR A 1 83 ? 2.109 -6.598 -12.038 1.00 92.75 83 TYR A 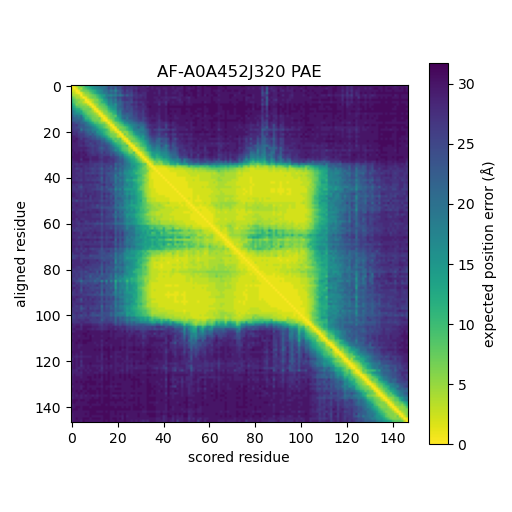CA 1
ATOM 657 C C . TYR A 1 83 ? 2.971 -5.579 -12.768 1.00 92.75 83 TYR A C 1
ATOM 659 O O . TYR A 1 83 ? 4.169 -5.476 -12.482 1.00 92.75 83 TYR A O 1
ATOM 667 N N . SER A 1 84 ? 2.354 -4.771 -13.631 1.00 93.75 84 SER A N 1
ATOM 668 C CA . SER A 1 84 ? 3.006 -3.565 -14.137 1.00 93.75 84 SER A CA 1
ATOM 669 C C . SER A 1 84 ? 3.311 -2.607 -12.982 1.00 93.75 84 SER A C 1
ATOM 671 O O . SER A 1 84 ? 2.639 -2.613 -11.944 1.00 93.75 84 SER A O 1
ATOM 673 N N 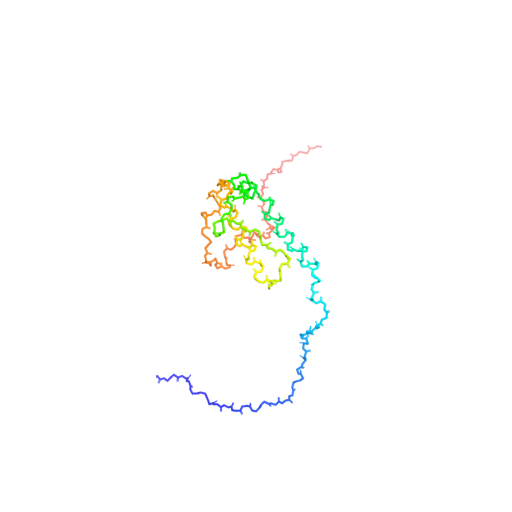. ARG A 1 85 ? 4.319 -1.744 -13.160 1.00 92.88 85 ARG A N 1
ATOM 674 C CA . ARG A 1 85 ? 4.688 -0.754 -12.138 1.00 92.88 85 ARG A CA 1
ATOM 675 C C . ARG A 1 85 ? 3.494 0.115 -11.726 1.00 92.88 85 ARG A C 1
ATOM 677 O O . ARG A 1 85 ? 3.263 0.309 -10.539 1.00 92.88 85 ARG A O 1
ATOM 684 N N . ARG A 1 86 ? 2.719 0.590 -12.706 1.00 95.44 86 ARG A N 1
ATOM 685 C CA . ARG A 1 86 ? 1.561 1.467 -12.482 1.00 95.44 86 ARG A CA 1
ATOM 686 C C . ARG A 1 86 ? 0.400 0.751 -11.795 1.00 95.44 86 ARG A C 1
ATOM 688 O O . ARG A 1 86 ? -0.207 1.326 -10.899 1.00 95.44 86 ARG A O 1
ATOM 695 N N . SER A 1 87 ? 0.131 -0.505 -12.157 1.00 96.06 87 SER A N 1
ATOM 696 C CA . SER A 1 87 ? -0.902 -1.311 -11.494 1.00 96.06 87 SER A CA 1
ATOM 697 C C . SER A 1 87 ? -0.575 -1.527 -10.016 1.00 96.06 87 SER A C 1
ATOM 699 O O . SER A 1 87 ? -1.442 -1.364 -9.160 1.00 96.06 87 SER A O 1
ATOM 701 N N . TRP A 1 88 ? 0.686 -1.840 -9.709 1.00 96.38 88 TRP A N 1
ATOM 702 C CA . TRP A 1 88 ? 1.137 -2.011 -8.332 1.00 96.38 88 TRP A CA 1
ATOM 703 C C . TRP A 1 88 ? 0.991 -0.724 -7.511 1.00 96.38 88 TRP A C 1
ATOM 705 O O . TRP A 1 88 ? 0.370 -0.739 -6.449 1.00 96.38 88 TRP A O 1
ATOM 715 N N . ASP A 1 89 ? 1.514 0.395 -8.022 1.00 95.69 89 ASP A N 1
ATOM 716 C CA . ASP A 1 89 ? 1.457 1.682 -7.322 1.00 95.69 89 ASP A CA 1
ATOM 717 C C . ASP A 1 89 ? -0.003 2.096 -7.041 1.00 95.69 89 ASP A C 1
ATOM 719 O O . ASP A 1 89 ? -0.315 2.585 -5.952 1.00 95.69 89 ASP A O 1
ATOM 723 N N . MET A 1 90 ? -0.919 1.835 -7.984 1.00 96.44 90 MET A N 1
ATOM 724 C CA . MET A 1 90 ? -2.346 2.096 -7.793 1.00 96.44 90 MET A CA 1
ATOM 725 C C . MET A 1 90 ? -2.983 1.218 -6.717 1.00 96.44 90 MET A C 1
ATOM 727 O O . MET A 1 90 ? -3.711 1.738 -5.870 1.00 96.44 90 MET A O 1
ATOM 731 N N . GLN A 1 91 ? -2.688 -0.083 -6.699 1.00 96.44 91 GLN A N 1
ATOM 732 C CA . GLN A 1 91 ? -3.186 -0.987 -5.658 1.00 96.44 91 GLN A CA 1
ATOM 733 C C . GLN A 1 91 ? -2.717 -0.544 -4.267 1.00 96.44 91 GLN A C 1
ATOM 735 O O . GLN A 1 91 ? -3.522 -0.459 -3.345 1.00 96.44 91 GLN A O 1
ATOM 740 N N . VAL A 1 92 ? -1.437 -0.182 -4.123 1.00 96.50 92 VAL A N 1
ATOM 741 C CA . VAL A 1 92 ? -0.883 0.325 -2.857 1.00 96.50 92 VAL A CA 1
ATOM 742 C C . VAL A 1 92 ? -1.539 1.645 -2.443 1.00 96.50 92 VAL A C 1
ATOM 744 O O . VAL A 1 92 ? -1.802 1.853 -1.258 1.00 96.50 92 VAL A O 1
ATOM 747 N N . LYS A 1 93 ? -1.811 2.548 -3.394 1.00 95.44 93 LYS A N 1
ATOM 748 C CA . LYS A 1 93 ? -2.494 3.821 -3.123 1.00 95.44 93 LYS A CA 1
ATOM 749 C C . LYS A 1 93 ? -3.918 3.600 -2.614 1.00 95.44 93 LYS A C 1
ATOM 751 O O . LYS A 1 93 ? -4.294 4.202 -1.613 1.00 95.44 93 LYS A O 1
ATOM 756 N N . LEU A 1 94 ? -4.702 2.760 -3.290 1.00 95.06 94 LEU A N 1
ATOM 757 C CA . LEU A 1 94 ? -6.079 2.461 -2.885 1.00 95.06 94 LEU A CA 1
ATOM 758 C C . LEU A 1 94 ? -6.123 1.740 -1.539 1.00 95.06 94 LEU A C 1
ATOM 760 O O . LEU A 1 94 ? -6.906 2.120 -0.676 1.00 95.06 94 LEU A O 1
ATOM 764 N N . TRP A 1 95 ? -5.235 0.768 -1.335 1.00 95.31 95 TRP A N 1
ATOM 765 C CA . TRP A 1 95 ? -5.132 0.037 -0.078 1.00 95.31 95 TRP A CA 1
ATOM 766 C C . TRP A 1 95 ? -4.843 0.965 1.108 1.00 95.31 95 TRP A C 1
ATOM 768 O O . TRP A 1 95 ? -5.572 0.926 2.093 1.00 95.31 95 TRP A O 1
ATOM 778 N N . ARG A 1 96 ? -3.851 1.860 0.996 1.00 94.31 96 ARG A N 1
ATOM 779 C CA . ARG A 1 96 ? -3.542 2.824 2.066 1.00 94.31 96 ARG A CA 1
ATOM 780 C C . ARG A 1 96 ? -4.687 3.797 2.339 1.00 94.31 96 ARG A C 1
ATOM 782 O O . ARG A 1 96 ? -4.997 4.042 3.493 1.00 94.31 96 ARG A O 1
ATOM 789 N N . ARG A 1 97 ? -5.357 4.297 1.293 1.00 92.69 97 ARG A N 1
ATOM 790 C CA . ARG A 1 97 ? -6.541 5.159 1.460 1.00 92.69 97 ARG A CA 1
ATOM 791 C C . ARG A 1 97 ? -7.668 4.451 2.203 1.00 92.69 97 ARG A C 1
ATOM 793 O O . ARG A 1 97 ? -8.307 5.071 3.038 1.00 92.69 97 ARG A O 1
ATOM 800 N N . ALA A 1 98 ? -7.904 3.178 1.896 1.00 91.19 98 ALA A N 1
ATOM 801 C CA . ALA A 1 98 ? -8.925 2.399 2.579 1.00 91.19 98 ALA A CA 1
ATOM 802 C C . ALA A 1 98 ? -8.587 2.211 4.068 1.00 91.19 98 ALA A C 1
ATOM 804 O O . ALA A 1 98 ? -9.483 2.316 4.893 1.00 91.19 98 ALA A O 1
ATOM 805 N N . LEU A 1 99 ? -7.312 2.021 4.432 1.00 91.94 99 LEU A N 1
ATOM 806 C CA . LEU A 1 99 ? -6.902 1.881 5.839 1.00 91.94 99 LEU A CA 1
ATOM 807 C C . LEU A 1 99 ? -7.231 3.098 6.712 1.00 91.94 99 LEU A C 1
ATOM 809 O O . LEU A 1 99 ? -7.494 2.914 7.897 1.00 91.94 99 LEU A O 1
ATOM 813 N N . HIS A 1 100 ? -7.285 4.302 6.137 1.00 89.06 100 HIS A N 1
ATOM 814 C CA . HIS A 1 100 ? -7.630 5.511 6.892 1.00 89.06 100 HIS A CA 1
ATOM 815 C C . HIS A 1 100 ? -9.077 5.526 7.406 1.00 89.06 100 HIS A C 1
ATOM 817 O O . HIS A 1 100 ? -9.395 6.327 8.275 1.00 89.06 100 HIS A O 1
ATOM 823 N N . ALA A 1 101 ? -9.955 4.637 6.925 1.00 87.88 101 ALA A N 1
ATOM 824 C CA . ALA A 1 101 ? -11.299 4.493 7.488 1.00 87.88 101 ALA A CA 1
ATOM 825 C C . ALA A 1 101 ? -11.294 3.971 8.941 1.00 87.88 101 ALA A C 1
ATOM 827 O O . ALA A 1 101 ? -12.302 4.090 9.629 1.00 87.88 101 ALA A O 1
ATOM 828 N N . TRP A 1 102 ? -10.173 3.398 9.399 1.00 88.44 102 TRP A N 1
ATOM 829 C CA . TRP A 1 102 ? -9.982 2.878 10.760 1.00 88.44 102 TRP A CA 1
ATOM 830 C C . TRP A 1 102 ? -9.023 3.722 11.611 1.00 88.44 102 TRP A C 1
ATOM 832 O O . TRP A 1 102 ? -8.774 3.388 12.774 1.00 88.44 102 TRP A O 1
ATOM 842 N N . ASP A 1 103 ? -8.466 4.799 11.051 1.00 86.06 103 ASP A N 1
ATOM 843 C CA . ASP A 1 103 ? -7.749 5.789 11.849 1.00 86.06 103 ASP A CA 1
ATOM 844 C C . ASP A 1 103 ? -8.781 6.576 12.681 1.00 86.06 103 ASP A C 1
ATOM 846 O O . ASP A 1 103 ? -9.850 6.914 12.159 1.00 86.06 103 ASP A O 1
ATOM 850 N N . PRO A 1 104 ? -8.517 6.868 13.971 1.00 78.56 104 PRO A N 1
ATOM 851 C CA . PRO A 1 104 ? -9.360 7.804 14.708 1.00 78.56 104 PRO A CA 1
ATOM 852 C C . PRO A 1 104 ? -9.381 9.129 13.935 1.00 78.56 104 PRO A C 1
ATOM 854 O O . PRO A 1 104 ? -8.369 9.452 13.307 1.00 78.56 104 PRO A O 1
ATOM 857 N N . PRO A 1 105 ? -10.486 9.898 13.941 1.00 70.06 105 PRO A N 1
ATOM 858 C CA . PRO A 1 105 ? -10.508 11.207 13.307 1.00 70.06 105 PRO A CA 1
ATOM 859 C C . PRO A 1 105 ? -9.441 12.059 13.987 1.00 70.06 105 PRO A C 1
ATOM 861 O O . PRO A 1 105 ? -9.662 12.606 15.067 1.00 70.06 105 PRO A O 1
ATOM 864 N N . THR A 1 106 ? -8.246 12.107 13.394 1.00 58.12 106 THR A N 1
ATOM 865 C CA . THR A 1 106 ? -7.157 12.945 13.865 1.00 58.12 106 THR A CA 1
ATOM 866 C C . THR A 1 106 ? -7.748 14.335 13.914 1.00 58.12 106 THR A C 1
ATOM 868 O O . THR A 1 106 ? -8.197 14.844 12.884 1.00 58.12 106 THR A O 1
ATOM 871 N N . GLN A 1 107 ? -7.827 14.916 15.110 1.00 50.75 107 GLN A N 1
ATOM 872 C CA . GLN A 1 107 ? -8.266 16.287 15.290 1.00 50.75 107 GLN A CA 1
ATOM 873 C C . GLN A 1 107 ? -7.238 17.211 14.645 1.00 50.75 107 GLN A C 1
ATOM 875 O O . GLN A 1 107 ? -6.395 17.809 15.300 1.00 50.75 107 GLN A O 1
ATOM 880 N N . HIS A 1 108 ? -7.309 17.322 13.326 1.00 53.88 108 HIS A N 1
ATOM 881 C CA . HIS A 1 108 ? -6.734 18.428 12.605 1.00 53.88 108 HIS A CA 1
ATOM 882 C C . HIS A 1 108 ? -7.753 19.005 11.615 1.00 53.88 108 HIS A C 1
ATOM 884 O O . HIS A 1 108 ? -7.534 18.955 10.401 1.00 53.88 108 HIS A O 1
ATOM 890 N N . PRO A 1 109 ? -8.855 19.614 12.108 1.00 48.38 109 PRO A N 1
ATOM 891 C CA . PRO A 1 109 ? -9.758 20.382 11.251 1.00 48.38 109 PRO A CA 1
ATOM 892 C C . PRO A 1 109 ? -9.059 21.582 10.578 1.00 48.38 109 PRO A C 1
ATOM 894 O O . PR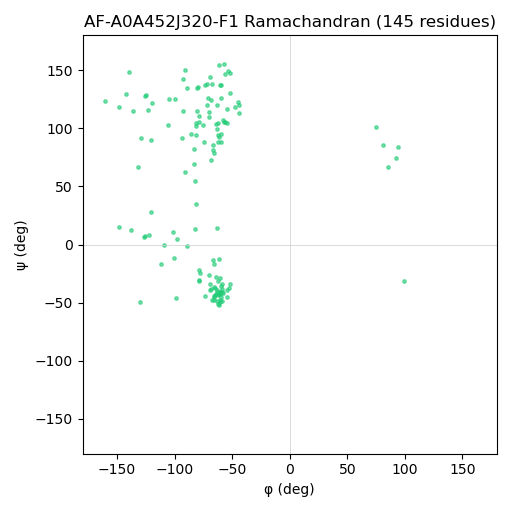O A 1 109 ? -9.585 22.156 9.636 1.00 48.38 109 PRO A O 1
ATOM 897 N N . LEU A 1 110 ? -7.847 21.951 11.009 1.00 49.84 110 LEU A N 1
ATOM 898 C CA . LEU A 1 110 ? -7.213 23.225 10.656 1.00 49.84 110 LEU A CA 1
ATOM 899 C C . LEU A 1 110 ? -6.208 23.134 9.484 1.00 49.84 110 LEU A C 1
ATOM 901 O O . LEU A 1 110 ? -5.563 24.124 9.168 1.00 49.84 110 LEU A O 1
ATOM 905 N N . LEU A 1 111 ? -6.054 21.977 8.818 1.00 51.91 111 LEU A N 1
ATOM 906 C CA . LEU A 1 111 ? -5.197 21.849 7.611 1.00 51.91 111 LEU A CA 1
ATOM 907 C C . LEU A 1 111 ? -5.915 21.243 6.391 1.00 51.91 111 LEU A C 1
ATOM 909 O O . LEU A 1 111 ? -5.277 20.998 5.371 1.00 51.91 111 LEU A O 1
ATOM 913 N N . CYS A 1 112 ? -7.231 21.011 6.467 1.00 46.72 112 CYS A N 1
ATOM 914 C CA . CYS A 1 112 ? -8.042 20.622 5.304 1.00 46.72 112 CYS A CA 1
ATOM 915 C C . CYS A 1 112 ? -9.043 21.717 4.877 1.00 46.72 112 CYS A C 1
ATOM 917 O O . CYS A 1 112 ? -9.474 21.721 3.727 1.00 46.72 112 CYS A O 1
ATOM 919 N N . GLU A 1 113 ? -9.330 22.695 5.744 1.00 44.19 113 GLU A N 1
ATOM 920 C CA . GLU A 1 113 ? -10.099 23.926 5.455 1.00 44.19 113 GLU A CA 1
ATOM 921 C C . GLU A 1 113 ? -9.234 25.013 4.788 1.00 44.19 113 GLU A C 1
ATOM 923 O O . GLU A 1 113 ? -9.388 26.209 5.002 1.00 44.19 113 GLU A O 1
ATOM 928 N N . GLN A 1 114 ? -8.289 24.603 3.950 1.00 44.50 114 GLN A N 1
ATOM 929 C CA . GLN A 1 114 ? -7.793 25.463 2.888 1.00 44.50 114 GLN A CA 1
ATOM 930 C C . GLN A 1 114 ? -7.866 24.629 1.630 1.00 44.50 114 GLN A C 1
ATOM 932 O O . GLN A 1 114 ? -6.958 23.863 1.299 1.00 44.50 114 GLN A O 1
ATOM 937 N N . GLY A 1 115 ? -9.009 24.745 0.950 1.00 44.03 115 GLY A N 1
ATOM 938 C CA . GLY A 1 115 ? -9.108 24.333 -0.435 1.00 44.03 115 GLY A CA 1
ATOM 939 C C . GLY A 1 115 ? -7.865 24.844 -1.141 1.00 44.03 115 GLY A C 1
ATOM 940 O O . GLY A 1 115 ? -7.597 26.041 -1.115 1.00 44.03 115 GLY A O 1
ATOM 941 N N . PHE A 1 116 ? -7.077 23.930 -1.707 1.00 49.72 116 PHE A N 1
ATOM 942 C CA . PHE A 1 116 ? -6.006 24.292 -2.621 1.00 49.72 116 PHE A CA 1
ATOM 943 C C . PHE A 1 116 ? -6.573 25.354 -3.567 1.00 49.72 116 PHE A C 1
ATOM 945 O O . PHE A 1 116 ? -7.472 25.004 -4.347 1.00 49.72 116 PHE A O 1
ATOM 952 N N . PRO A 1 117 ? 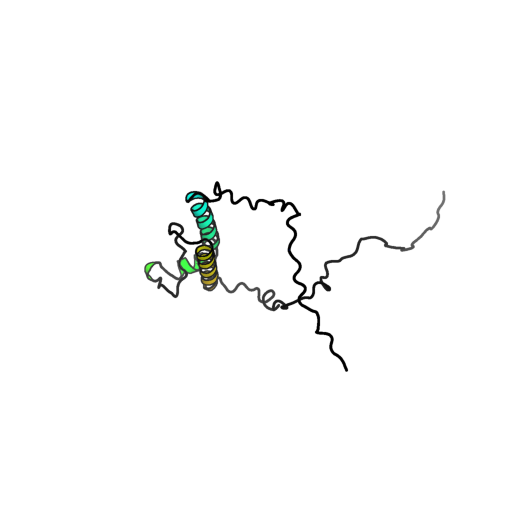-6.107 26.619 -3.535 1.00 47.47 117 PRO A N 1
ATOM 953 C CA . PRO A 1 117 ? -6.463 27.538 -4.589 1.00 47.47 117 PRO A CA 1
ATOM 954 C C . PRO A 1 117 ? -5.866 26.924 -5.848 1.00 47.47 117 PRO A C 1
ATOM 956 O O . PRO A 1 117 ? -4.649 26.883 -6.053 1.00 47.47 117 PRO A O 1
ATOM 959 N N . ARG A 1 118 ? -6.731 26.336 -6.679 1.00 58.62 118 ARG A N 1
ATOM 960 C CA . ARG A 1 118 ? -6.366 25.963 -8.036 1.00 58.62 118 ARG A CA 1
ATOM 961 C C . ARG A 1 118 ? -5.906 27.268 -8.678 1.00 58.62 118 ARG A C 1
ATOM 963 O O . ARG A 1 118 ? -6.744 28.089 -9.019 1.00 58.62 118 ARG A O 1
ATOM 970 N N . LYS A 1 119 ? -4.584 27.403 -8.845 1.00 57.31 119 LYS A N 1
ATOM 971 C CA . LYS A 1 119 ? -3.855 28.562 -9.393 1.00 57.31 119 LYS A CA 1
ATOM 972 C C . LYS A 1 119 ? -3.628 29.696 -8.371 1.00 57.31 119 LYS A C 1
ATOM 974 O O . LYS A 1 119 ? -4.336 30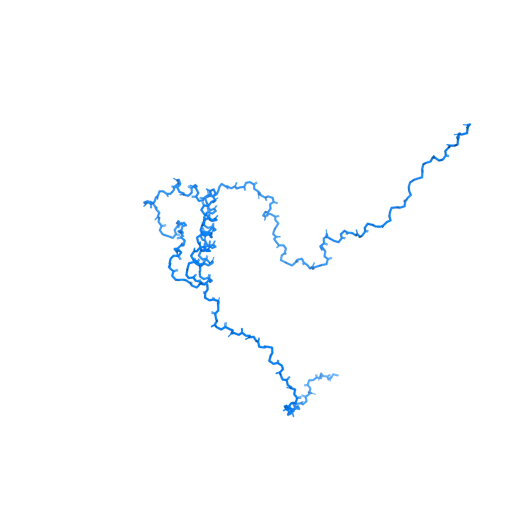.692 -8.385 1.00 57.31 119 LYS A O 1
ATOM 979 N N . VAL A 1 120 ? -2.557 29.615 -7.579 1.00 51.88 120 VAL A N 1
ATOM 980 C CA . VAL A 1 120 ? -1.848 30.844 -7.172 1.00 51.88 120 VAL A CA 1
ATOM 981 C C . VAL A 1 120 ? -0.932 31.230 -8.340 1.00 51.88 120 VAL A C 1
ATOM 983 O O . VAL A 1 120 ? -0.061 30.430 -8.696 1.00 51.88 120 VAL A O 1
ATOM 986 N N . PRO A 1 121 ? -1.135 32.373 -9.021 1.00 55.59 121 PRO A N 1
ATOM 987 C CA . PRO A 1 121 ? -0.143 32.874 -9.962 1.00 55.59 121 PRO A CA 1
ATOM 988 C C . PRO A 1 121 ? 1.160 33.127 -9.193 1.00 55.59 121 PRO A C 1
ATOM 990 O O . PRO A 1 121 ? 1.138 33.643 -8.081 1.00 55.59 121 PRO A O 1
ATOM 993 N N . ALA A 1 122 ? 2.295 32.742 -9.777 1.00 57.84 122 ALA A N 1
ATOM 994 C CA . ALA A 1 122 ? 3.615 32.672 -9.135 1.00 57.84 122 ALA A CA 1
ATOM 995 C C . ALA A 1 122 ? 4.206 34.014 -8.633 1.00 57.84 122 ALA A C 1
ATOM 997 O O . ALA A 1 122 ? 5.399 34.090 -8.365 1.00 57.84 122 ALA A O 1
ATOM 998 N N . LYS A 1 123 ? 3.404 35.077 -8.540 1.00 59.31 123 LYS A N 1
ATOM 999 C CA . LYS A 1 123 ? 3.832 36.447 -8.243 1.00 59.31 123 LYS A CA 1
ATOM 1000 C C . LYS A 1 123 ? 3.619 36.882 -6.792 1.00 59.31 123 LYS A C 1
ATOM 1002 O O . LYS A 1 123 ? 4.241 37.853 -6.391 1.00 59.31 123 LYS A O 1
ATOM 1007 N N . ASP A 1 124 ? 2.878 36.114 -5.993 1.00 55.50 124 ASP A N 1
ATOM 1008 C CA . ASP A 1 124 ? 2.563 36.482 -4.603 1.00 55.50 124 ASP A CA 1
ATOM 1009 C C . ASP A 1 124 ? 3.067 35.459 -3.567 1.00 55.50 124 ASP A C 1
ATOM 1011 O O . ASP A 1 124 ? 2.483 35.317 -2.497 1.00 55.50 124 ASP A O 1
ATOM 1015 N N . TRP A 1 125 ? 4.145 34.715 -3.856 1.00 48.72 125 TRP A N 1
ATOM 1016 C CA . TRP A 1 125 ? 4.793 33.864 -2.845 1.00 48.72 125 TRP A CA 1
ATOM 1017 C C . TRP A 1 125 ? 5.509 34.750 -1.807 1.00 48.72 125 TRP A C 1
ATOM 1019 O O . TRP A 1 125 ? 6.511 35.383 -2.157 1.00 48.72 125 TRP A O 1
ATOM 1029 N N . PRO A 1 126 ? 5.085 34.787 -0.527 1.00 52.03 126 PRO A N 1
ATOM 1030 C CA . PRO A 1 126 ? 5.714 35.611 0.500 1.00 52.03 126 PRO A CA 1
ATOM 1031 C C . PRO A 1 126 ? 6.947 34.890 1.069 1.00 52.03 126 PRO A C 1
ATOM 1033 O O . PRO A 1 126 ? 7.061 34.635 2.261 1.00 52.03 126 PRO A O 1
ATOM 1036 N N . GLY A 1 127 ? 7.861 34.505 0.180 1.00 54.12 127 GLY A N 1
ATOM 1037 C CA . GLY A 1 127 ? 9.171 33.937 0.505 1.00 54.12 127 GLY A CA 1
ATOM 1038 C C . GLY A 1 127 ? 10.327 34.737 -0.087 1.00 54.12 127 GLY A C 1
ATOM 1039 O O . GLY A 1 127 ? 11.468 34.301 -0.005 1.00 54.12 127 GLY A O 1
ATOM 1040 N N . ALA A 1 128 ? 10.050 35.907 -0.662 1.00 52.31 128 ALA A N 1
ATOM 1041 C CA . ALA A 1 128 ? 11.062 36.913 -0.957 1.00 52.31 128 ALA A CA 1
ATOM 1042 C C . ALA A 1 128 ? 11.188 37.865 0.244 1.00 52.31 128 ALA A C 1
ATOM 1044 O O . ALA A 1 128 ? 10.880 39.053 0.153 1.00 52.31 128 ALA A O 1
ATOM 1045 N N . LEU A 1 129 ? 11.596 37.332 1.401 1.00 51.38 129 LEU A N 1
ATOM 1046 C CA . LEU A 1 129 ? 12.129 38.190 2.454 1.00 51.38 129 LEU A CA 1
ATOM 1047 C C . LEU A 1 129 ? 13.510 38.667 2.002 1.00 51.38 129 LEU A C 1
ATOM 1049 O O . LEU A 1 129 ? 14.388 37.884 1.648 1.00 51.38 129 LEU A O 1
ATOM 1053 N N . ARG A 1 130 ? 13.589 39.990 1.915 1.00 54.09 130 ARG A N 1
ATOM 1054 C CA . ARG A 1 130 ? 14.625 40.814 1.301 1.00 54.09 130 ARG A CA 1
ATOM 1055 C C . ARG A 1 130 ? 16.033 40.565 1.871 1.00 54.09 130 ARG A C 1
ATOM 1057 O O . ARG A 1 130 ? 16.141 40.173 3.032 1.00 54.09 130 ARG A O 1
ATOM 1064 N N . PRO A 1 131 ? 17.101 40.853 1.098 1.00 48.75 131 PRO A N 1
ATOM 1065 C CA . PRO A 1 131 ? 18.465 40.931 1.617 1.00 48.75 131 PRO A CA 1
ATOM 1066 C C . PRO A 1 131 ? 18.535 41.866 2.831 1.00 48.75 131 PRO A C 1
ATOM 1068 O O . PRO A 1 131 ? 18.008 42.979 2.794 1.00 48.75 131 PRO A O 1
ATOM 1071 N N . LEU A 1 132 ? 19.147 41.387 3.916 1.00 55.03 132 LEU A N 1
ATOM 1072 C CA . LEU A 1 132 ? 19.383 42.157 5.132 1.00 55.03 132 LEU A CA 1
ATOM 1073 C C . LEU A 1 132 ? 20.521 43.143 4.876 1.00 55.03 132 LEU A C 1
ATOM 1075 O O . LEU A 1 132 ? 21.684 42.849 5.135 1.00 55.03 132 LEU A O 1
ATOM 1079 N N . GLU A 1 133 ? 20.179 44.319 4.378 1.00 53.56 133 GLU A N 1
ATOM 1080 C CA . GLU A 1 133 ? 21.080 45.459 4.393 1.00 53.56 133 GLU A CA 1
ATOM 1081 C C . GLU A 1 133 ? 20.291 46.741 4.669 1.00 53.56 133 GLU A C 1
ATOM 1083 O O . GLU A 1 133 ? 19.296 47.037 4.006 1.00 53.56 133 GLU A O 1
ATOM 1088 N N . ASN A 1 134 ? 20.800 47.492 5.653 1.00 46.31 134 ASN A N 1
ATOM 1089 C CA . ASN A 1 134 ? 20.427 48.845 6.085 1.00 46.31 134 ASN A CA 1
ATOM 1090 C C . ASN A 1 134 ? 19.403 48.964 7.234 1.00 46.31 134 ASN A C 1
ATOM 1092 O O . ASN A 1 134 ? 18.227 49.251 7.030 1.00 46.31 134 ASN A O 1
ATOM 1096 N N . LEU A 1 135 ? 19.909 48.865 8.471 1.00 51.75 135 LEU A N 1
ATOM 1097 C CA . LEU A 1 135 ? 19.377 49.590 9.633 1.00 51.75 135 LEU A CA 1
ATOM 1098 C C . LEU A 1 135 ? 20.149 50.917 9.780 1.00 51.75 135 LEU A C 1
ATOM 1100 O O . LEU A 1 135 ? 21.345 50.863 10.076 1.00 51.75 135 LEU A O 1
ATOM 1104 N N . PRO A 1 136 ? 19.521 52.095 9.612 1.00 46.81 136 PRO A N 1
ATOM 1105 C CA . PRO A 1 136 ? 20.093 53.353 10.066 1.00 46.81 136 PRO A CA 1
ATOM 1106 C C . PRO A 1 136 ? 19.490 53.796 11.407 1.00 46.81 136 PRO A C 1
ATOM 1108 O O . PRO A 1 136 ? 18.284 53.986 11.522 1.00 46.81 136 PRO A O 1
ATOM 1111 N N . GLY A 1 137 ? 20.388 54.026 12.367 1.00 42.34 137 GLY A N 1
ATOM 1112 C CA . GLY A 1 137 ? 20.326 55.130 13.323 1.00 42.34 137 GLY A CA 1
ATOM 1113 C C . GLY A 1 137 ? 19.318 55.018 14.458 1.00 42.34 137 GLY A C 1
ATOM 1114 O O . GLY A 1 137 ? 18.174 55.426 14.302 1.00 42.34 137 GLY A O 1
ATOM 1115 N N . ASP A 1 138 ? 19.806 54.653 15.644 1.00 42.47 138 ASP A N 1
ATOM 1116 C CA . ASP A 1 138 ? 19.274 55.269 16.854 1.00 42.47 138 ASP A CA 1
ATOM 1117 C C . ASP A 1 138 ? 20.402 55.888 17.678 1.00 42.47 138 ASP A C 1
ATOM 1119 O O . ASP A 1 138 ? 21.468 55.307 17.899 1.00 42.47 138 ASP A O 1
ATOM 1123 N N . SER A 1 139 ? 20.170 57.148 18.010 1.00 53.97 139 SER A N 1
ATOM 1124 C CA . SER A 1 139 ? 21.123 58.134 18.480 1.00 53.97 139 SER A CA 1
ATOM 1125 C C . SER A 1 139 ? 20.895 58.328 19.967 1.00 53.97 139 SER A C 1
ATOM 1127 O O . SER A 1 139 ? 19.974 59.042 20.348 1.00 53.97 139 SER A O 1
ATOM 1129 N N . LEU A 1 140 ? 21.749 57.749 20.813 1.00 55.22 140 LEU A N 1
ATOM 1130 C CA . LEU A 1 140 ? 21.777 58.070 22.238 1.00 55.22 140 LEU A CA 1
ATOM 1131 C C . LEU A 1 140 ? 23.215 58.238 22.743 1.00 55.22 140 LEU A C 1
ATOM 1133 O O . LEU A 1 140 ? 23.995 57.294 22.811 1.00 55.22 140 LEU A O 1
ATOM 1137 N N . GLY A 1 141 ? 23.517 59.474 23.146 1.00 46.47 141 GLY A N 1
ATOM 1138 C CA . GLY A 1 141 ? 24.280 59.733 24.366 1.00 46.47 141 GLY A CA 1
ATOM 1139 C C . GLY A 1 141 ? 25.803 59.710 24.276 1.00 46.47 141 GLY A C 1
ATOM 1140 O O . GLY A 1 141 ? 26.448 58.917 24.951 1.00 46.47 141 GLY A O 1
ATOM 1141 N N . ARG A 1 142 ? 26.403 60.668 23.559 1.00 48.09 142 ARG A N 1
ATOM 1142 C CA . ARG A 1 142 ? 27.732 61.179 23.935 1.00 48.09 142 ARG A CA 1
ATOM 1143 C C . ARG A 1 142 ? 27.552 62.160 25.097 1.00 48.09 142 ARG A C 1
ATOM 1145 O O . ARG A 1 142 ? 27.134 63.290 24.871 1.00 48.09 142 ARG A O 1
ATOM 1152 N N . GLN A 1 143 ? 27.907 61.748 26.313 1.00 54.44 143 GLN A N 1
ATOM 1153 C CA . GLN A 1 143 ? 28.221 62.674 27.400 1.00 54.44 143 GLN A CA 1
ATOM 1154 C C . GLN A 1 143 ? 29.603 62.336 27.963 1.00 54.44 143 GLN A C 1
ATOM 1156 O O . GLN A 1 143 ? 29.934 61.189 28.243 1.00 54.44 143 GLN A O 1
ATOM 1161 N N . VAL A 1 144 ? 30.418 63.381 28.009 1.00 50.25 144 VAL A N 1
ATOM 1162 C CA . VAL A 1 144 ? 31.836 63.447 28.348 1.00 50.25 144 VAL A CA 1
ATOM 1163 C C . VAL A 1 144 ? 32.018 63.440 29.862 1.00 50.25 144 VAL A C 1
ATOM 1165 O O . VAL A 1 144 ? 31.359 64.241 30.505 1.00 50.25 144 VAL A O 1
ATOM 1168 N N . PHE A 1 145 ? 32.955 62.641 30.380 1.00 48.88 145 PHE A N 1
ATOM 1169 C CA . PHE A 1 145 ? 33.838 62.917 31.533 1.00 48.88 145 PHE A CA 1
ATOM 1170 C C . PHE A 1 145 ? 35.022 61.928 31.386 1.00 48.88 145 PHE A C 1
ATOM 1172 O O . PHE A 1 145 ? 34.779 60.744 31.200 1.00 48.88 145 PHE A O 1
ATOM 1179 N N . GLY A 1 146 ? 36.308 62.274 31.324 1.00 53.41 146 GLY A N 1
ATOM 1180 C CA . GLY A 1 146 ? 37.001 63.482 31.752 1.00 53.41 146 GLY A CA 1
ATOM 1181 C C . GLY A 1 146 ? 37.531 63.317 33.175 1.00 53.41 146 GLY A C 1
ATOM 1182 O O . GLY A 1 146 ? 36.903 63.863 34.074 1.00 53.41 146 GLY A O 1
ATOM 1183 N N . LEU A 1 147 ? 38.614 62.540 33.344 1.00 41.84 147 LEU A N 1
ATOM 1184 C CA . LEU A 1 147 ? 39.781 62.748 34.228 1.00 41.84 147 LEU A CA 1
ATOM 1185 C C . LEU A 1 147 ? 40.769 61.580 34.073 1.00 41.84 147 LEU A C 1
ATOM 1187 O O . LEU A 1 147 ? 40.311 60.417 34.125 1.00 41.84 147 LEU A O 1
#

Nearest PDB structures (foldseek):
  4qoz-assembly1_C  TM=9.806E-01  e=2.061E-07  Homo sapiens
  4tuw-assembly1_A  TM=9.239E-01  e=2.333E-05  Drosophila melanogaster
  4tuw-assembly2_B  TM=9.085E-01  e=4.938E-05  Drosophila melanogaster
  5c22-assembly3_C  TM=3.172E-01  e=5.997E+00  Escherichia coli
  4fxw-assembly2_D  TM=1.778E-01  e=1.418E+00  Homo sapiens

Foldseek 3Di:
DDDDDDDDPDPDDDDPDDPPPCPPPPPPVDPPPCPLVNQLVVLVVLLVVLCPDPLVVQLCVVAPPVNDDPPQAQDRDDSNDDDDPVRSVVSSVVSSVSSCVRPDPPPDPPPVVPDDPPDDDPPPDPPCPDPPDDDDDDDDDDDDDDD

Solvent-accessible surface area (backbone atoms only — not comparable to full-atom values): 10320 Å² total; per-residue (Å²): 142,83,82,93,76,91,70,82,90,73,86,73,79,82,77,96,80,70,85,75,78,74,78,70,80,73,79,68,92,76,79,81,73,69,50,72,64,62,48,38,53,56,44,46,54,57,50,49,63,48,57,74,34,70,14,39,52,45,41,55,71,76,46,47,82,90,72,64,50,87,90,79,52,70,64,82,76,68,64,86,60,92,65,56,73,67,59,47,56,49,50,54,52,53,33,48,59,49,33,54,78,46,37,74,85,71,91,54,76,84,76,65,80,60,72,76,68,87,76,72,70,92,84,73,68,96,74,76,76,70,82,93,75,86,88,82,85,88,91,80,82,94,77,89,80,92,130

Secondary structure (DSSP, 8-state):
-----------------S----------TTS-S--HHHHHHHHHHHHHHHHTSHHHHHHHHHS-GGG--TTTS-----TTS---HHHHHHHHHHHHHHHGGGS---S-TTTTSS---S---TT--TT-PPP----------------

Mean predicted aligned error: 19.53 Å

Organism: NCBI:txid38772

Sequence (147 aa):
LSFPWDRPLSSRSFSPGVNMVSVGIGTRPGLARGTDETILQRRQKQIDYGKNTVGYQHFLQQVPKAARQPGIHPRTPNKYKKYSRRSWDMQVKLWRRALHAWDPPTQHPLLCEQGFPRKVPAKDWPGALRPLENLPGDSLGRQVFGL

InterPro domains:
  IPR026502 Histone RNA stem-loop-binding protein SLBP1/SLBP2 [PTHR17408] (29-107)
  IPR029344 Histone RNA hairpin-binding protein, RNA-binding domain [PF15247] (35-104)
  IPR038294 SLBP, RNA-binding domain superfamily [G3DSA:1.10.8.1120] (33-104)

pLDDT: mean 70.97, std 19.96, range [41.03, 97.06]